Protein AF-A0A160F5X8-F1 (afdb_monomer_lite)

Foldseek 3Di:
DADLCLLVVADDDDFDAADPVVPPVDDDDRTDDDDPVVVVSNVNSDNPPPPDCVVVVPVVVVVVVVVVVVVPDDPVNVVVVVVVVVVVVVVVCVVVVVVVD

pLDDT: mean 73.77, std 16.18, range [42.06, 94.25]

Organism: NCBI:txid294699

Structure (mmCIF, N/CA/C/O backbone):
data_AF-A0A160F5X8-F1
#
_entry.id   AF-A0A160F5X8-F1
#
loop_
_atom_site.group_PDB
_atom_site.id
_atom_site.type_symbol
_atom_site.label_atom_id
_atom_site.label_alt_id
_atom_site.label_comp_id
_atom_site.label_asym_id
_atom_site.label_entity_id
_atom_site.label_seq_id
_atom_site.pdbx_PDB_ins_code
_atom_site.Cartn_x
_atom_site.Cartn_y
_atom_site.Cartn_z
_atom_site.occupancy
_atom_site.B_iso_or_equiv
_atom_site.auth_seq_id
_atom_site.auth_comp_id
_atom_site.auth_asym_id
_atom_site.auth_atom_id
_atom_site.pdbx_PDB_model_num
ATOM 1 N N . MET A 1 1 ? 7.646 -12.119 -9.203 1.00 59.41 1 MET A N 1
ATOM 2 C CA . MET A 1 1 ? 7.823 -10.666 -9.407 1.00 59.41 1 MET A CA 1
ATOM 3 C C . MET A 1 1 ? 6.696 -10.158 -10.286 1.00 59.41 1 MET A C 1
ATOM 5 O O . MET A 1 1 ? 6.299 -10.873 -11.200 1.00 59.41 1 MET A O 1
ATOM 9 N N . GLY A 1 2 ? 6.117 -9.011 -9.920 1.00 65.69 2 GLY A N 1
ATOM 10 C CA . GLY A 1 2 ? 4.951 -8.417 -10.577 1.00 65.69 2 GLY A CA 1
ATOM 11 C C . GLY A 1 2 ? 5.212 -8.021 -12.029 1.00 65.69 2 GLY A C 1
ATOM 12 O O . GLY A 1 2 ? 6.354 -7.950 -12.477 1.00 65.69 2 GLY A O 1
ATOM 13 N N . LYS A 1 3 ? 4.138 -7.782 -12.783 1.00 74.25 3 LYS A N 1
ATOM 14 C CA . LYS A 1 3 ? 4.225 -7.283 -14.160 1.00 74.25 3 LYS A CA 1
ATO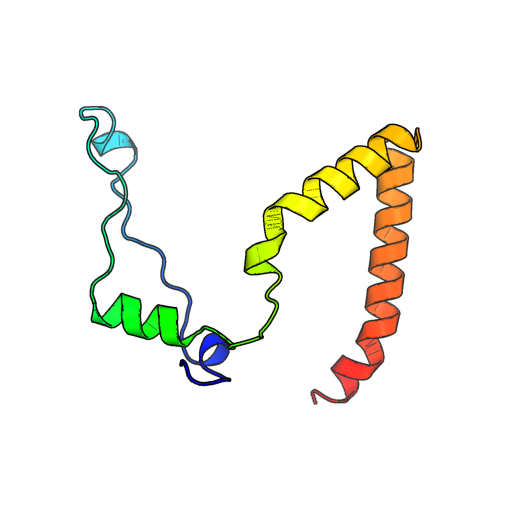M 15 C C . LYS A 1 3 ? 4.822 -5.872 -14.134 1.00 74.25 3 LYS A C 1
ATOM 17 O O . LYS A 1 3 ? 4.377 -5.052 -13.339 1.00 74.25 3 LYS A O 1
ATOM 22 N N . ALA A 1 4 ? 5.758 -5.556 -15.031 1.00 78.44 4 ALA A N 1
ATOM 23 C CA . ALA A 1 4 ? 6.415 -4.240 -15.071 1.00 78.44 4 ALA A CA 1
ATOM 24 C C . ALA A 1 4 ? 5.424 -3.059 -15.187 1.00 78.44 4 ALA A C 1
ATOM 26 O O . ALA A 1 4 ? 5.650 -1.995 -14.622 1.00 78.44 4 ALA A O 1
ATOM 27 N N . THR A 1 5 ? 4.290 -3.259 -15.864 1.00 84.81 5 THR A N 1
ATOM 28 C CA . THR A 1 5 ? 3.201 -2.277 -16.020 1.00 84.81 5 THR A CA 1
ATOM 29 C C . THR A 1 5 ? 2.096 -2.412 -14.966 1.00 84.81 5 THR A C 1
ATOM 31 O O . THR A 1 5 ? 1.073 -1.733 -15.046 1.00 84.81 5 THR A O 1
ATOM 34 N N . GLY A 1 6 ? 2.274 -3.265 -13.952 1.00 86.56 6 GLY A N 1
ATOM 35 C CA . GLY A 1 6 ? 1.244 -3.573 -12.957 1.00 86.56 6 GLY A CA 1
ATOM 36 C C . GLY A 1 6 ? 0.774 -2.355 -12.157 1.00 86.56 6 GLY A C 1
ATOM 37 O O . GLY A 1 6 ? -0.376 -2.305 -11.736 1.00 86.56 6 GLY A O 1
ATOM 38 N N . PHE A 1 7 ? 1.621 -1.337 -11.988 1.00 87.69 7 PHE A N 1
ATOM 39 C CA . PHE A 1 7 ? 1.240 -0.085 -11.325 1.00 87.69 7 PHE A CA 1
ATOM 40 C C . PHE A 1 7 ? 0.255 0.777 -12.137 1.00 87.69 7 PHE A C 1
ATOM 42 O O . PHE A 1 7 ? -0.426 1.612 -11.541 1.00 87.69 7 PHE A O 1
ATOM 49 N N . ILE A 1 8 ? 0.197 0.585 -13.462 1.00 89.38 8 ILE A N 1
ATOM 50 C CA . ILE A 1 8 ? -0.737 1.258 -14.381 1.00 89.38 8 ILE A CA 1
ATOM 51 C C . ILE A 1 8 ? -2.049 0.474 -14.449 1.00 89.38 8 ILE A C 1
ATOM 53 O O . ILE A 1 8 ? -3.128 1.055 -14.450 1.00 89.38 8 ILE A O 1
ATOM 57 N N . GLU A 1 9 ? -1.949 -0.854 -14.510 1.00 89.75 9 GLU A N 1
ATOM 58 C CA . GLU A 1 9 ? -3.093 -1.742 -14.741 1.00 89.75 9 GLU A CA 1
ATOM 59 C C . GLU A 1 9 ? -3.935 -1.974 -13.485 1.00 89.75 9 GLU A C 1
ATOM 61 O O . GLU A 1 9 ? -5.159 -2.071 -13.566 1.00 89.75 9 GLU A O 1
ATOM 66 N N . TYR A 1 10 ? -3.297 -2.047 -12.318 1.00 91.38 10 TYR A N 1
ATOM 67 C CA . TYR A 1 10 ? -3.990 -2.226 -11.049 1.00 91.38 10 TYR A CA 1
ATOM 68 C C . TYR A 1 10 ? -4.109 -0.884 -10.333 1.00 91.38 10 TYR A C 1
ATOM 70 O O . TYR A 1 10 ? -3.127 -0.155 -10.190 1.00 91.38 10 TYR A O 1
ATOM 78 N N . VAL A 1 11 ? -5.304 -0.556 -9.836 1.00 93.19 11 VAL A N 1
ATOM 79 C CA . VAL A 1 11 ? -5.556 0.648 -9.024 1.00 93.19 11 VAL A CA 1
ATOM 80 C C . VAL A 1 11 ? -5.165 0.387 -7.568 1.00 93.19 11 VAL A C 1
ATOM 82 O O . VAL A 1 11 ? -5.121 -0.759 -7.112 1.00 93.19 11 VAL A O 1
ATOM 85 N N . ARG A 1 12 ? -4.754 1.441 -6.852 1.00 93.12 12 ARG A N 1
ATOM 86 C CA . ARG A 1 12 ? -4.319 1.308 -5.459 1.00 93.12 12 ARG A CA 1
ATOM 87 C C . ARG A 1 12 ? -5.569 1.126 -4.623 1.00 93.12 12 ARG A C 1
ATOM 89 O O . ARG A 1 12 ? -6.454 1.974 -4.659 1.00 93.12 12 ARG A O 1
ATOM 96 N N . GLU A 1 13 ? -5.614 0.035 -3.878 1.00 93.75 13 GLU A N 1
ATOM 97 C CA . GLU A 1 13 ? -6.681 -0.215 -2.919 1.00 93.75 13 GLU A CA 1
ATOM 9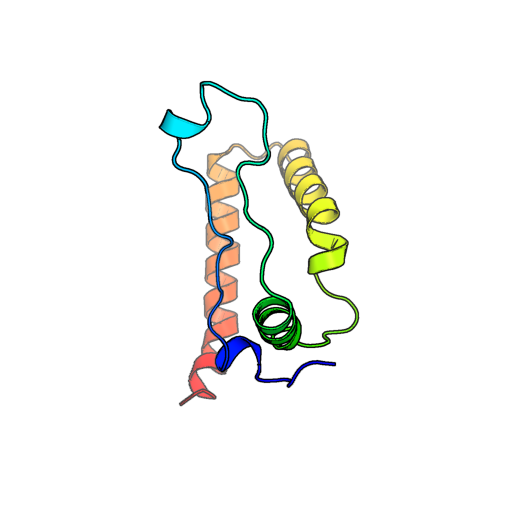8 C C . GLU A 1 13 ? -6.199 0.181 -1.525 1.00 93.75 13 GLU A C 1
ATOM 100 O O . GLU A 1 13 ? -5.040 -0.040 -1.167 1.00 93.75 13 GLU A O 1
ATOM 105 N N . GLU A 1 14 ? -7.083 0.803 -0.751 1.00 91.06 14 GLU A N 1
ATOM 106 C CA . GLU A 1 14 ? -6.859 1.044 0.669 1.00 91.06 14 GLU A CA 1
ATOM 107 C C . GLU A 1 14 ? -7.505 -0.064 1.491 1.00 91.06 14 GLU A C 1
ATOM 109 O O . GLU A 1 14 ? -8.547 -0.612 1.128 1.00 91.06 14 GLU A O 1
ATOM 114 N N . GLU A 1 15 ? -6.878 -0.381 2.616 1.00 91.19 15 GLU A N 1
ATOM 115 C CA . GLU A 1 15 ? -7.429 -1.323 3.578 1.00 91.19 15 GLU A CA 1
ATOM 116 C C . GLU A 1 15 ? -8.751 -0.814 4.162 1.00 91.19 15 GLU A C 1
ATOM 118 O O . GLU A 1 15 ? -8.973 0.389 4.347 1.00 91.19 15 GLU A O 1
ATOM 123 N N . GLY A 1 16 ? -9.642 -1.753 4.480 1.00 91.81 16 GLY A N 1
ATOM 124 C CA . GLY A 1 16 ? -10.897 -1.433 5.145 1.00 91.81 16 GLY A CA 1
ATOM 125 C C . GLY A 1 16 ? -10.627 -0.851 6.531 1.00 91.81 16 GLY A C 1
ATOM 126 O O . GLY A 1 16 ? -9.930 -1.462 7.339 1.00 91.81 16 GLY A O 1
ATOM 127 N N . LYS A 1 17 ? -11.193 0.321 6.823 1.00 93.50 17 LYS A N 1
ATOM 128 C CA . LYS A 1 17 ? -11.032 1.002 8.115 1.00 93.50 17 LYS A CA 1
ATOM 129 C C . LYS A 1 17 ? -12.344 0.995 8.890 1.00 93.50 17 LYS A C 1
ATOM 131 O O . LYS A 1 17 ? -13.412 1.284 8.344 1.00 93.50 17 LYS A O 1
ATOM 136 N N . ARG A 1 18 ? -12.267 0.710 10.189 1.00 91.88 18 ARG A N 1
ATOM 137 C CA . ARG A 1 18 ? -13.395 0.858 11.116 1.00 91.88 18 ARG A CA 1
ATOM 138 C C . ARG A 1 18 ? -13.785 2.330 11.253 1.00 91.88 18 ARG A C 1
ATOM 140 O O . ARG A 1 18 ? -12.945 3.226 11.176 1.00 91.88 18 ARG A O 1
ATOM 147 N N . LYS A 1 19 ? -15.073 2.594 11.498 1.00 92.25 19 LYS A N 1
ATOM 148 C CA . LYS A 1 19 ? -15.577 3.967 11.656 1.00 92.25 19 LYS A CA 1
ATOM 149 C C . LYS A 1 19 ? -14.949 4.630 12.891 1.00 92.25 19 LYS A C 1
ATOM 151 O O . LYS A 1 19 ? -14.902 3.982 13.940 1.00 92.25 19 LYS A O 1
ATOM 156 N N . PRO A 1 20 ? -14.573 5.923 12.830 1.00 92.00 20 PRO A N 1
ATOM 157 C CA . PRO A 1 20 ? -13.914 6.614 13.939 1.00 92.00 20 PRO A CA 1
ATOM 158 C C . PRO A 1 20 ? -14.669 6.578 15.270 1.00 92.00 20 PRO A C 1
ATOM 160 O O . PRO A 1 20 ? -14.035 6.463 16.309 1.00 92.00 20 PRO A O 1
ATOM 163 N N . LEU A 1 21 ? -16.003 6.641 15.236 1.00 93.75 21 LEU A N 1
ATOM 164 C CA . LEU A 1 21 ? -16.837 6.583 16.441 1.00 93.75 21 LEU A CA 1
ATOM 165 C C . LEU A 1 21 ? -16.893 5.170 17.037 1.00 93.75 21 LEU A C 1
ATOM 167 O O . LEU A 1 21 ? -16.864 5.013 18.246 1.00 93.75 21 LEU A O 1
ATOM 171 N N . SER A 1 22 ? -16.893 4.134 16.192 1.00 88.94 22 SER A N 1
ATOM 172 C CA . SER A 1 22 ? -16.979 2.729 16.629 1.00 88.94 22 SER A CA 1
ATOM 173 C C . SER A 1 22 ? -15.700 2.177 17.265 1.00 88.94 22 SER A C 1
ATOM 175 O O . SER A 1 22 ? -15.694 1.034 17.705 1.00 88.94 22 SER A O 1
ATOM 177 N N . ARG A 1 23 ? -14.603 2.944 17.240 1.00 92.12 23 ARG A N 1
ATOM 178 C CA . ARG A 1 23 ? -13.296 2.580 17.814 1.00 92.12 23 ARG A CA 1
ATOM 179 C C . ARG A 1 23 ? -12.976 3.359 19.097 1.00 92.12 23 ARG A C 1
ATOM 181 O O . ARG A 1 23 ? -11.835 3.353 19.530 1.00 92.12 23 ARG A O 1
ATOM 188 N N . LEU A 1 24 ? -13.945 4.097 19.644 1.00 93.31 24 LEU A N 1
ATOM 189 C CA . LEU A 1 24 ? -13.786 4.798 20.923 1.00 93.31 24 LEU A CA 1
ATOM 190 C C . LEU A 1 24 ? -13.994 3.855 22.116 1.00 93.31 24 LEU A C 1
ATOM 192 O O . LEU A 1 24 ? -13.429 4.083 23.179 1.00 93.31 24 LEU A O 1
ATOM 196 N N . ASP A 1 25 ? -14.770 2.788 21.913 1.00 92.94 25 ASP A N 1
ATOM 197 C CA . ASP A 1 25 ? -15.196 1.867 22.971 1.00 92.94 25 ASP A CA 1
ATOM 198 C C . ASP A 1 25 ? -14.281 0.636 23.121 1.00 92.94 25 ASP A C 1
ATOM 200 O O . ASP A 1 25 ? -14.464 -0.169 24.034 1.00 92.94 25 ASP A O 1
ATOM 204 N N . ASP A 1 26 ? -13.303 0.451 22.226 1.00 93.38 26 ASP A N 1
ATOM 205 C CA . ASP A 1 26 ? -12.349 -0.658 22.284 1.00 93.38 26 ASP A CA 1
ATOM 206 C C . ASP A 1 26 ? -10.964 -0.285 21.732 1.00 93.38 26 ASP A C 1
ATOM 208 O O . ASP A 1 26 ? -10.797 0.705 21.027 1.00 93.38 26 ASP A O 1
ATOM 212 N N . TRP A 1 27 ? -9.968 -1.113 22.057 1.00 91.75 27 TRP A N 1
ATOM 213 C CA . TRP A 1 27 ? -8.573 -0.972 21.619 1.00 91.75 27 TRP A CA 1
ATOM 214 C C . TRP A 1 27 ? -8.195 -1.965 20.511 1.00 91.75 27 TRP A C 1
ATOM 216 O O . TRP A 1 27 ? -7.029 -2.332 20.376 1.00 91.75 27 TRP A O 1
ATOM 226 N N . LYS A 1 28 ? -9.172 -2.484 19.759 1.00 91.81 28 LYS A N 1
ATOM 227 C CA . LYS A 1 28 ? -8.886 -3.444 18.685 1.00 91.81 28 LYS A CA 1
ATOM 228 C C . LYS A 1 28 ? -8.315 -2.716 17.465 1.00 91.81 28 LYS A C 1
ATOM 230 O O . LYS A 1 28 ? -8.521 -1.515 17.290 1.00 91.81 28 LYS A O 1
ATOM 235 N N . GLU A 1 29 ? -7.654 -3.473 16.591 1.00 91.00 29 GLU A N 1
ATOM 236 C CA . GLU A 1 29 ? -7.127 -2.985 15.311 1.00 91.00 29 GLU A CA 1
ATOM 237 C C . GLU A 1 29 ? -8.200 -2.193 14.538 1.00 91.00 29 GLU A C 1
ATOM 239 O O . GLU A 1 29 ? -9.368 -2.597 14.453 1.00 91.00 29 GLU A O 1
ATOM 244 N N . TYR A 1 30 ? -7.819 -1.031 14.001 1.00 92.19 30 TYR A N 1
ATOM 245 C CA . TYR A 1 30 ? -8.735 -0.185 13.233 1.00 92.19 30 TYR A CA 1
ATOM 246 C C . TYR A 1 30 ? -8.744 -0.538 11.742 1.00 92.19 30 TYR A C 1
ATOM 248 O O . TYR A 1 30 ? -9.714 -0.213 11.052 1.00 92.19 30 TYR A O 1
ATOM 256 N N . THR A 1 31 ? -7.681 -1.179 11.255 1.00 91.62 31 THR A N 1
ATOM 257 C CA . THR A 1 31 ? -7.526 -1.654 9.881 1.00 91.62 31 THR A CA 1
ATOM 258 C C . THR A 1 31 ? -7.964 -3.108 9.781 1.00 91.62 31 THR A C 1
ATOM 260 O O . THR A 1 31 ? -7.893 -3.880 10.735 1.00 91.62 31 THR A O 1
ATOM 263 N N . SER A 1 32 ? -8.475 -3.476 8.613 1.00 90.69 32 SER A N 1
ATOM 264 C CA . SER A 1 32 ? -8.803 -4.856 8.270 1.00 90.69 32 SER A CA 1
ATOM 265 C C . SER A 1 32 ? -7.762 -5.369 7.281 1.00 90.69 32 SER A C 1
ATOM 267 O O . SER A 1 32 ? -7.495 -4.669 6.301 1.00 90.69 32 SER A O 1
ATOM 269 N N . PRO A 1 33 ? -7.183 -6.562 7.500 1.00 90.56 33 PRO A N 1
ATOM 270 C CA . PRO A 1 33 ? -6.220 -7.124 6.566 1.00 90.56 33 PRO A CA 1
ATOM 271 C C . PRO A 1 33 ? -6.868 -7.341 5.196 1.00 90.56 33 PRO A C 1
ATOM 273 O O . PRO A 1 33 ? -8.062 -7.634 5.085 1.00 90.56 33 PRO A O 1
ATOM 276 N N . PHE A 1 34 ? -6.069 -7.199 4.144 1.00 93.25 34 PHE A N 1
ATOM 277 C CA . PHE A 1 34 ? -6.495 -7.543 2.794 1.00 93.25 34 PHE A CA 1
ATOM 278 C C . PHE A 1 34 ? -6.701 -9.053 2.640 1.00 93.25 34 PHE A C 1
ATOM 280 O O . PHE A 1 34 ? -6.097 -9.854 3.349 1.00 93.25 34 PHE A O 1
ATOM 287 N N . SER A 1 35 ? -7.533 -9.433 1.668 1.00 94.25 35 SER A N 1
ATOM 288 C CA . SER A 1 35 ? -7.588 -10.819 1.198 1.00 94.25 35 SER A CA 1
ATOM 289 C C . SER A 1 35 ? -6.298 -11.192 0.460 1.00 94.25 35 SER A C 1
ATOM 291 O O . SER A 1 35 ? -5.644 -10.316 -0.114 1.00 94.25 35 SER A O 1
ATOM 293 N N . ASP A 1 36 ? -5.962 -12.481 0.413 1.00 94.00 36 ASP A N 1
ATOM 294 C CA . ASP A 1 36 ? -4.767 -12.972 -0.289 1.00 94.00 36 ASP A CA 1
ATOM 295 C C . ASP A 1 36 ? -4.755 -12.587 -1.778 1.00 94.00 36 ASP A C 1
ATOM 297 O O . ASP A 1 36 ? -3.710 -12.232 -2.326 1.00 94.00 36 ASP A O 1
ATOM 301 N N . ASP A 1 37 ? -5.924 -12.583 -2.426 1.00 93.38 37 ASP A N 1
ATOM 302 C CA . ASP A 1 37 ? -6.067 -12.127 -3.812 1.00 93.38 37 ASP A CA 1
ATOM 303 C C . ASP A 1 37 ? -5.718 -10.640 -3.948 1.00 93.38 37 ASP A C 1
ATOM 305 O O . ASP A 1 37 ? -4.896 -10.253 -4.782 1.00 93.38 37 ASP A O 1
ATOM 309 N N . THR A 1 38 ? -6.278 -9.797 -3.074 1.00 92.69 38 THR A N 1
ATOM 310 C CA . THR A 1 38 ? -5.973 -8.364 -3.068 1.00 92.69 38 THR A CA 1
ATOM 311 C C . THR A 1 38 ? -4.494 -8.114 -2.778 1.00 92.69 38 THR A C 1
ATOM 313 O O . THR A 1 38 ? -3.882 -7.292 -3.456 1.00 92.69 38 THR A O 1
ATOM 316 N N . LEU A 1 39 ? -3.888 -8.841 -1.834 1.00 92.75 39 LEU A N 1
ATOM 317 C CA . LEU A 1 39 ? -2.454 -8.739 -1.541 1.00 92.75 39 LEU A CA 1
ATOM 318 C C . LEU A 1 39 ? -1.601 -9.097 -2.757 1.00 92.75 39 LEU A C 1
ATOM 320 O O . LEU A 1 39 ? -0.674 -8.358 -3.091 1.00 92.75 39 LEU A O 1
ATOM 324 N N . SER A 1 40 ? -1.942 -10.182 -3.454 1.00 92.19 40 SER A N 1
ATOM 325 C CA . SER A 1 40 ? -1.267 -10.591 -4.687 1.00 92.19 40 SER A CA 1
ATOM 326 C C . SER A 1 40 ? -1.366 -9.508 -5.769 1.00 92.19 40 SER A C 1
ATOM 328 O O . SER A 1 40 ? -0.351 -9.109 -6.348 1.00 92.19 40 SER A O 1
ATOM 330 N N . ARG A 1 41 ? -2.563 -8.938 -5.983 1.00 92.06 41 ARG A N 1
ATOM 331 C CA . ARG A 1 41 ? -2.790 -7.846 -6.949 1.00 92.06 41 ARG A CA 1
ATOM 332 C C . ARG A 1 41 ? -2.031 -6.569 -6.582 1.00 92.06 41 ARG A C 1
ATOM 334 O O . ARG A 1 41 ? -1.407 -5.961 -7.450 1.00 92.06 41 ARG A O 1
ATOM 341 N N . GLN A 1 42 ? -2.026 -6.169 -5.309 1.00 92.38 42 GLN A N 1
ATOM 342 C CA . GLN A 1 42 ? -1.287 -4.982 -4.861 1.00 92.38 42 GLN A CA 1
ATOM 343 C C . GLN A 1 42 ? 0.235 -5.203 -4.921 1.00 92.38 42 GLN A C 1
ATOM 345 O O . GLN A 1 42 ? 0.965 -4.301 -5.331 1.00 92.38 42 GLN A O 1
ATOM 350 N N . GLY A 1 43 ? 0.722 -6.409 -4.615 1.00 90.12 43 GLY A N 1
ATOM 351 C CA . GLY A 1 43 ? 2.132 -6.783 -4.759 1.00 90.12 43 GLY A CA 1
ATOM 352 C C . GLY A 1 43 ? 2.600 -6.824 -6.218 1.00 90.12 43 GLY A C 1
ATOM 353 O O . GLY A 1 43 ? 3.732 -6.442 -6.521 1.00 90.12 43 GLY A O 1
ATOM 354 N N . ALA A 1 44 ? 1.711 -7.189 -7.148 1.00 92.12 44 ALA A N 1
ATOM 355 C CA . ALA A 1 44 ? 1.990 -7.181 -8.583 1.00 92.12 44 ALA A CA 1
ATOM 356 C C . ALA A 1 44 ? 2.245 -5.775 -9.159 1.00 92.12 44 ALA A C 1
ATOM 358 O O . ALA A 1 44 ? 2.731 -5.666 -10.284 1.00 92.12 44 ALA A O 1
ATOM 359 N N . ARG A 1 45 ? 1.963 -4.709 -8.395 1.00 90.69 45 ARG A N 1
ATOM 360 C CA . ARG A 1 45 ? 2.296 -3.320 -8.749 1.00 90.69 45 ARG A CA 1
ATOM 361 C C . ARG A 1 45 ? 3.777 -2.980 -8.577 1.00 90.69 45 ARG A C 1
ATOM 363 O O . ARG A 1 45 ? 4.193 -1.904 -9.000 1.00 90.69 45 ARG A O 1
ATOM 370 N N . CYS A 1 46 ? 4.557 -3.827 -7.902 1.00 87.44 46 CYS A N 1
ATOM 371 C CA . CYS A 1 46 ? 5.982 -3.586 -7.707 1.00 87.44 46 CYS A CA 1
ATOM 372 C C . CYS A 1 46 ? 6.706 -3.548 -9.060 1.00 87.44 46 CYS A C 1
ATOM 374 O O . CYS A 1 46 ? 6.605 -4.489 -9.843 1.00 87.44 46 CYS A O 1
ATOM 376 N N . MET A 1 47 ? 7.460 -2.474 -9.306 1.00 84.06 47 MET A N 1
ATOM 377 C CA . MET A 1 47 ? 8.221 -2.275 -10.547 1.00 84.06 47 MET A CA 1
ATOM 378 C C . MET A 1 47 ? 9.587 -2.979 -10.559 1.00 84.06 47 MET A C 1
ATOM 380 O O . MET A 1 47 ? 10.319 -2.831 -11.528 1.00 84.06 47 MET A O 1
ATOM 384 N N . ASP A 1 48 ? 9.953 -3.689 -9.487 1.00 78.19 48 ASP A N 1
ATOM 385 C CA . ASP A 1 48 ? 11.243 -4.388 -9.352 1.00 78.19 48 ASP A CA 1
ATOM 386 C C . ASP A 1 48 ? 12.470 -3.494 -9.648 1.00 78.19 48 ASP A C 1
ATOM 388 O O . ASP A 1 48 ? 13.422 -3.872 -10.323 1.00 78.19 48 ASP A O 1
ATOM 392 N N . CYS A 1 49 ? 12.445 -2.252 -9.153 1.00 75.44 49 CYS A N 1
ATOM 393 C CA . CYS A 1 49 ? 13.432 -1.215 -9.484 1.00 75.44 49 CYS A CA 1
ATOM 394 C C . CYS A 1 49 ? 14.831 -1.388 -8.840 1.00 75.44 49 CYS A C 1
ATOM 396 O O . CYS A 1 49 ? 15.670 -0.498 -8.964 1.00 75.44 49 CYS A O 1
ATOM 398 N N . GLY A 1 50 ? 15.111 -2.516 -8.174 1.00 73.69 50 GLY A N 1
ATOM 399 C CA . GLY A 1 50 ? 16.442 -2.890 -7.667 1.00 73.69 50 GLY A CA 1
ATOM 400 C C . GLY A 1 50 ? 16.892 -2.156 -6.395 1.00 73.69 50 GLY A C 1
ATOM 401 O O . GLY A 1 50 ? 16.962 -2.760 -5.327 1.00 73.69 50 GLY A O 1
ATOM 402 N N . THR A 1 51 ? 17.177 -0.854 -6.482 1.00 66.25 51 THR A N 1
ATOM 403 C CA . THR A 1 51 ? 17.539 0.020 -5.344 1.00 66.25 51 THR A CA 1
ATOM 404 C C . THR A 1 51 ? 16.446 1.064 -5.107 1.00 66.25 51 THR A C 1
ATOM 406 O O . THR A 1 51 ? 16.618 2.255 -5.378 1.00 66.25 51 THR A O 1
ATOM 409 N N . PRO A 1 52 ? 15.272 0.626 -4.624 1.00 63.88 52 PRO A N 1
ATOM 410 C CA . PRO A 1 52 ? 14.105 1.481 -4.539 1.00 63.88 52 PRO A CA 1
ATOM 411 C C . PRO A 1 52 ? 14.313 2.599 -3.518 1.00 63.88 52 PRO A C 1
ATOM 413 O O . PRO A 1 52 ? 14.722 2.357 -2.380 1.00 63.88 52 PRO A O 1
ATOM 416 N N . PHE A 1 53 ? 13.882 3.813 -3.870 1.00 68.31 53 PHE A N 1
ATOM 417 C CA . PHE A 1 53 ? 13.659 4.893 -2.901 1.00 68.31 53 PHE A CA 1
ATOM 418 C C . PHE A 1 53 ? 12.811 4.433 -1.703 1.00 68.31 53 PHE A C 1
ATOM 420 O O . PHE A 1 53 ? 12.958 4.962 -0.608 1.00 68.31 53 PHE A O 1
ATOM 427 N N . CYS A 1 54 ? 11.981 3.403 -1.885 1.00 70.38 54 CYS A N 1
ATOM 428 C CA . CYS A 1 54 ? 11.190 2.756 -0.843 1.00 70.38 54 CYS A CA 1
ATOM 429 C C . CYS A 1 54 ? 12.033 2.247 0.343 1.00 70.38 54 CYS A C 1
ATOM 431 O O . CYS A 1 54 ? 11.538 2.261 1.463 1.00 70.38 54 CYS A O 1
ATOM 433 N N . HIS A 1 55 ? 13.287 1.826 0.127 1.00 74.81 55 HIS A N 1
ATOM 434 C CA . HIS A 1 55 ? 14.179 1.374 1.207 1.00 74.81 55 HIS A CA 1
ATOM 435 C C . HIS A 1 55 ? 14.937 2.531 1.880 1.00 74.81 55 HIS A C 1
ATOM 437 O O . HIS A 1 55 ? 15.319 2.414 3.037 1.00 74.81 55 HIS A O 1
ATOM 443 N N . MET A 1 56 ? 15.128 3.655 1.179 1.00 69.75 56 MET A N 1
ATOM 444 C CA . MET A 1 56 ? 15.868 4.836 1.665 1.00 69.75 56 MET A CA 1
ATOM 445 C C . MET A 1 56 ? 14.950 5.992 2.108 1.00 69.75 56 MET A C 1
ATOM 447 O O . MET A 1 56 ? 15.430 7.085 2.408 1.00 69.75 56 MET A O 1
ATOM 451 N N . GLY A 1 57 ? 13.628 5.785 2.112 1.00 64.50 57 GLY A N 1
ATOM 452 C CA . GLY A 1 57 ? 12.630 6.860 2.154 1.00 64.50 57 GLY A CA 1
ATOM 453 C C . GLY A 1 57 ? 12.675 7.756 3.395 1.00 64.50 57 GLY A C 1
ATOM 454 O O . GLY A 1 57 ? 12.251 8.903 3.324 1.00 64.50 57 GLY A O 1
ATOM 455 N N . MET A 1 58 ? 13.216 7.267 4.512 1.00 61.84 58 MET A N 1
ATOM 456 C CA . M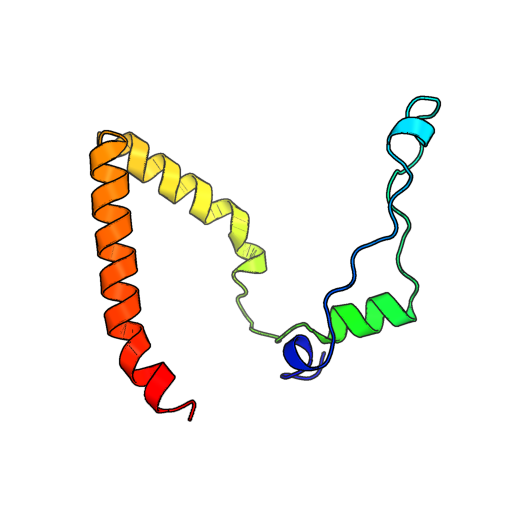ET A 1 58 ? 13.328 8.039 5.755 1.00 61.84 58 MET A CA 1
ATOM 457 C C . MET A 1 58 ? 14.696 8.699 5.950 1.00 61.84 58 MET A C 1
ATOM 459 O O . MET A 1 58 ? 14.778 9.756 6.571 1.00 61.84 58 MET A O 1
ATOM 463 N N . GLU A 1 59 ? 15.766 8.111 5.419 1.00 61.25 59 GLU A N 1
ATOM 464 C CA . GLU A 1 59 ? 17.132 8.541 5.738 1.00 61.25 59 GLU A CA 1
ATOM 465 C C . GLU A 1 59 ? 17.479 9.886 5.076 1.00 61.25 59 GLU A C 1
ATOM 467 O O . GLU A 1 59 ? 18.027 10.778 5.718 1.00 61.25 59 GLU A O 1
ATOM 472 N N . ARG A 1 60 ? 17.045 10.106 3.826 1.00 55.19 60 ARG A N 1
ATOM 473 C CA . ARG A 1 60 ? 17.344 11.353 3.092 1.00 55.19 60 ARG A CA 1
ATOM 474 C C . ARG A 1 60 ? 16.463 12.549 3.458 1.00 55.19 60 ARG A C 1
ATOM 476 O O . ARG A 1 60 ? 16.859 13.690 3.218 1.00 55.19 60 ARG A O 1
ATOM 483 N N . VAL A 1 61 ? 15.283 12.323 4.041 1.00 56.62 61 VAL A N 1
ATOM 484 C CA . VAL A 1 61 ? 14.390 13.419 4.464 1.00 56.62 61 VAL A CA 1
ATOM 485 C C . VAL A 1 61 ? 14.999 14.163 5.650 1.00 56.62 61 VAL A C 1
ATOM 487 O O . VAL A 1 61 ? 15.053 15.391 5.643 1.00 56.62 61 VAL A O 1
ATOM 490 N N . MET A 1 62 ? 15.541 13.428 6.623 1.00 56.84 62 MET A N 1
ATOM 491 C CA . MET A 1 62 ? 16.191 14.025 7.793 1.00 56.84 62 MET A CA 1
ATOM 492 C C . MET A 1 62 ? 17.478 14.763 7.418 1.00 56.84 62 MET A C 1
ATOM 494 O O . MET A 1 62 ? 17.765 15.815 7.979 1.00 56.84 62 MET A O 1
ATOM 498 N N . GLU A 1 63 ? 18.221 14.268 6.426 1.00 58.03 63 GLU A N 1
ATOM 499 C CA . GLU A 1 63 ? 19.433 14.926 5.930 1.00 58.03 63 GLU A CA 1
ATOM 500 C C . GLU A 1 63 ? 19.121 16.226 5.163 1.00 58.03 63 GLU A C 1
ATOM 502 O O . GLU A 1 63 ? 19.826 17.227 5.303 1.00 58.03 63 GLU A O 1
ATOM 507 N N . THR A 1 64 ? 18.006 16.264 4.428 1.00 57.50 64 THR A N 1
ATOM 508 C CA . THR A 1 64 ? 17.525 17.485 3.757 1.00 57.50 64 THR A CA 1
ATOM 509 C C . THR A 1 64 ? 17.065 18.535 4.775 1.00 57.50 64 THR A C 1
ATOM 511 O O . THR A 1 64 ? 17.451 19.695 4.685 1.00 57.50 64 THR A O 1
ATOM 514 N N . ILE A 1 65 ? 16.313 18.137 5.804 1.00 62.00 65 ILE A N 1
ATOM 515 C CA . ILE A 1 65 ? 15.885 19.056 6.873 1.00 62.00 65 ILE A CA 1
ATOM 516 C C . ILE A 1 65 ? 17.102 19.572 7.660 1.00 62.00 65 ILE A C 1
ATOM 518 O O . ILE A 1 65 ? 17.241 20.774 7.871 1.00 62.00 65 ILE A O 1
ATOM 522 N N . ALA A 1 66 ? 18.048 18.692 8.005 1.00 60.09 66 ALA A N 1
ATOM 523 C CA . ALA A 1 66 ? 19.261 19.070 8.729 1.00 60.09 66 ALA A CA 1
ATOM 524 C C . ALA A 1 66 ? 20.198 19.980 7.910 1.00 60.09 66 ALA A C 1
ATOM 526 O O . ALA A 1 66 ? 20.888 20.830 8.476 1.00 60.09 66 ALA A O 1
ATOM 527 N N . THR A 1 67 ? 20.244 19.833 6.581 1.00 58.94 67 THR A N 1
ATOM 528 C CA . THR A 1 67 ? 20.996 20.752 5.707 1.00 58.94 67 THR A CA 1
ATOM 529 C C . THR A 1 67 ? 20.304 22.108 5.566 1.00 58.94 67 THR A C 1
ATOM 531 O O . THR A 1 67 ? 20.998 23.125 5.523 1.00 58.94 67 THR A O 1
ATOM 534 N N . MET A 1 68 ? 18.968 22.159 5.590 1.00 54.91 68 MET A N 1
ATOM 535 C CA . MET A 1 68 ? 18.198 23.411 5.639 1.00 54.91 68 MET A CA 1
ATOM 536 C C . MET A 1 68 ? 18.398 24.159 6.970 1.00 54.91 68 MET A C 1
ATOM 538 O O . MET A 1 68 ? 18.584 25.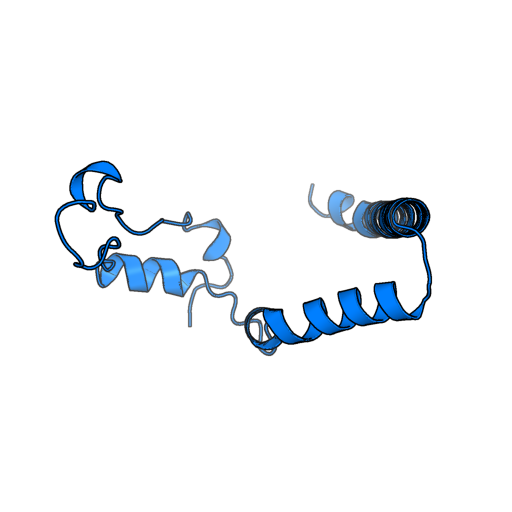372 6.964 1.00 54.91 68 MET A O 1
ATOM 542 N N . GLU A 1 69 ? 18.473 23.451 8.101 1.00 59.75 69 GLU A N 1
ATOM 543 C CA . GLU A 1 69 ? 18.756 24.057 9.414 1.00 59.75 69 GLU A CA 1
ATOM 544 C C . GLU A 1 69 ? 20.207 24.558 9.538 1.00 59.75 69 GLU A C 1
ATOM 546 O O . GLU A 1 69 ? 20.453 25.638 10.076 1.00 59.75 69 GLU A O 1
ATOM 551 N N . ARG A 1 70 ? 21.189 23.812 9.006 1.00 58.25 70 ARG A N 1
ATOM 552 C CA . ARG A 1 70 ? 22.618 24.191 9.048 1.00 58.25 70 ARG A CA 1
ATOM 553 C C . ARG A 1 70 ? 22.995 25.322 8.095 1.00 58.25 70 ARG A C 1
ATOM 555 O O . ARG A 1 70 ? 24.001 25.986 8.326 1.00 58.25 70 ARG A O 1
ATOM 562 N N . SER A 1 71 ? 22.228 25.532 7.028 1.00 59.38 71 SER A N 1
ATOM 563 C CA . SER A 1 71 ? 22.491 26.589 6.043 1.00 59.38 71 SER A CA 1
ATOM 564 C C . SER A 1 71 ? 21.953 27.960 6.462 1.00 59.38 71 SER A C 1
ATOM 566 O O . SER A 1 71 ? 22.210 28.939 5.765 1.00 59.38 71 SER A O 1
ATOM 568 N N . GLY A 1 72 ? 21.250 28.061 7.600 1.00 56.41 72 GLY A N 1
ATOM 569 C CA . GLY A 1 72 ? 20.766 29.338 8.139 1.00 56.41 72 GLY A CA 1
ATOM 570 C C . GLY A 1 72 ? 19.770 30.064 7.227 1.00 56.41 72 GLY A C 1
ATOM 571 O O . GLY A 1 72 ? 19.541 31.259 7.404 1.00 56.41 72 GLY A O 1
ATOM 572 N N . LEU A 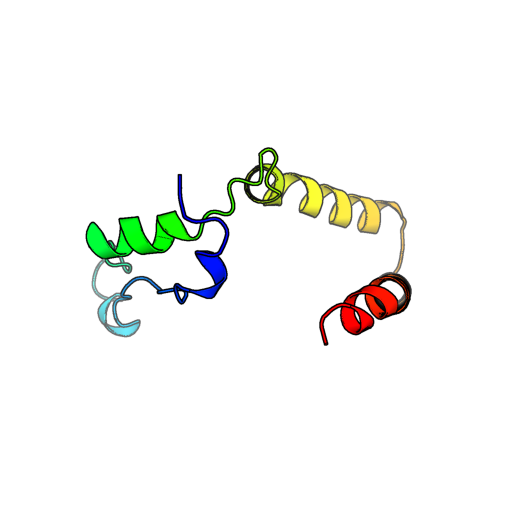1 73 ? 19.200 29.363 6.244 1.00 55.53 73 LEU A N 1
ATOM 573 C CA . LEU A 1 73 ? 18.225 29.909 5.306 1.00 55.53 73 LEU A CA 1
ATOM 574 C C . LEU A 1 73 ? 16.911 30.155 6.052 1.00 55.53 73 LEU A C 1
ATOM 576 O O . LEU A 1 73 ? 16.347 29.242 6.654 1.00 55.53 73 LEU A O 1
ATOM 580 N N . SER A 1 74 ? 16.406 31.389 6.014 1.00 60.47 74 SER A N 1
ATOM 581 C CA . SER A 1 74 ? 15.062 31.665 6.522 1.00 60.47 74 SER A CA 1
ATOM 582 C C . SER A 1 74 ? 14.026 30.901 5.685 1.00 60.47 74 SER A C 1
ATOM 584 O O . SER A 1 74 ? 14.242 30.635 4.498 1.00 60.47 74 SER A O 1
ATOM 586 N N . ASN A 1 75 ? 12.883 30.556 6.288 1.00 60.44 75 ASN A N 1
ATOM 587 C CA . ASN A 1 75 ? 11.817 29.787 5.627 1.00 60.44 75 ASN A CA 1
ATOM 588 C C . ASN A 1 75 ? 11.415 30.357 4.248 1.00 60.44 75 ASN A C 1
ATOM 590 O O . ASN A 1 75 ? 11.069 29.598 3.347 1.00 60.44 75 ASN A O 1
ATOM 594 N N . GLU A 1 76 ? 11.507 31.675 4.046 1.00 60.06 76 GLU A N 1
ATOM 595 C CA . GLU A 1 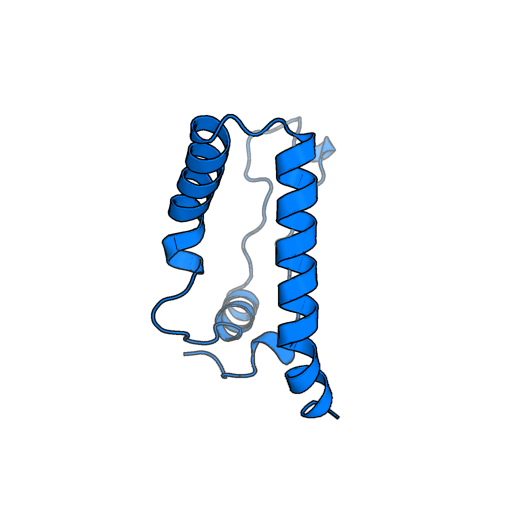76 ? 11.207 32.328 2.763 1.00 60.06 76 GLU A CA 1
ATOM 596 C C . GLU A 1 76 ? 12.278 32.077 1.686 1.00 60.06 76 GLU A C 1
ATOM 598 O O . GLU A 1 76 ? 11.943 31.839 0.525 1.00 60.06 76 GLU A O 1
ATOM 603 N N . GLN A 1 77 ? 13.564 32.059 2.052 1.00 60.06 77 GLN A N 1
ATOM 604 C CA . GLN A 1 77 ? 14.664 31.778 1.117 1.00 60.06 77 GLN A CA 1
ATOM 605 C C . GLN A 1 77 ? 14.705 30.295 0.716 1.00 60.06 77 GLN A C 1
ATOM 607 O O . GLN A 1 77 ? 15.013 29.953 -0.431 1.00 60.06 77 GLN A O 1
ATOM 612 N N . ALA A 1 78 ? 14.335 29.405 1.638 1.00 59.22 78 ALA A N 1
ATOM 613 C CA . ALA A 1 78 ? 14.174 27.982 1.360 1.00 59.22 78 ALA A CA 1
ATOM 614 C C . ALA A 1 78 ? 13.006 27.715 0.393 1.00 59.22 78 ALA A C 1
ATOM 616 O O . ALA A 1 78 ? 13.140 26.906 -0.523 1.00 59.22 78 ALA A O 1
ATOM 617 N N . LEU A 1 79 ? 11.888 28.437 0.535 1.00 59.34 79 LEU A N 1
ATOM 618 C CA . LEU A 1 79 ? 10.758 28.344 -0.394 1.00 59.34 79 LEU A CA 1
ATOM 619 C C . LEU A 1 79 ? 11.118 28.857 -1.791 1.00 59.34 79 LEU A C 1
ATOM 621 O O . LEU A 1 79 ? 10.760 28.213 -2.774 1.00 59.34 79 LEU A O 1
ATOM 625 N N . PHE A 1 80 ? 11.855 29.967 -1.896 1.00 59.59 80 PHE A N 1
ATOM 626 C CA . PHE A 1 80 ? 12.261 30.517 -3.193 1.00 59.59 80 PHE A CA 1
ATOM 627 C C . PHE A 1 80 ? 13.248 29.598 -3.927 1.00 59.59 80 PHE A C 1
ATOM 629 O O . PHE A 1 80 ? 13.073 29.317 -5.112 1.00 59.59 80 PHE A O 1
ATOM 636 N N . SER A 1 81 ? 14.235 29.051 -3.212 1.00 58.91 81 SER A N 1
ATOM 637 C CA . SER A 1 81 ? 15.187 28.094 -3.791 1.00 58.91 81 SER A CA 1
ATOM 638 C C . SER A 1 81 ? 14.530 26.753 -4.140 1.00 58.91 81 SER A C 1
ATOM 640 O O . SER A 1 81 ? 14.798 26.207 -5.209 1.00 58.91 81 SER A O 1
ATOM 642 N N . ALA A 1 82 ? 13.600 26.252 -3.319 1.00 60.34 82 ALA A N 1
ATOM 643 C CA . ALA A 1 82 ? 12.789 25.086 -3.666 1.00 60.34 82 ALA A CA 1
ATOM 644 C C . ALA A 1 82 ? 11.940 25.340 -4.923 1.00 60.34 82 ALA A C 1
ATOM 646 O O . ALA A 1 82 ? 11.842 24.463 -5.782 1.00 60.34 82 ALA A O 1
ATOM 647 N N . PHE A 1 83 ? 11.378 26.544 -5.077 1.00 62.06 83 PHE A N 1
ATOM 648 C CA . PHE A 1 83 ? 10.623 26.919 -6.273 1.00 62.06 83 PHE A CA 1
ATOM 649 C C . PHE A 1 83 ? 11.515 26.976 -7.521 1.00 62.06 83 PHE A C 1
ATOM 651 O O . PHE A 1 83 ? 11.119 26.465 -8.566 1.00 62.06 83 PHE A O 1
ATOM 658 N N . GLU A 1 84 ? 12.738 27.508 -7.418 1.00 66.00 84 GLU A N 1
ATOM 659 C CA . GLU A 1 84 ? 13.718 27.483 -8.514 1.00 66.00 84 GLU A CA 1
ATOM 660 C C . GLU A 1 84 ? 14.152 26.061 -8.890 1.00 66.00 84 GLU A C 1
ATOM 662 O O . GLU A 1 84 ? 14.274 25.748 -10.075 1.00 66.00 84 GLU A O 1
ATOM 667 N N . VAL A 1 85 ? 14.367 25.179 -7.909 1.00 64.94 85 VAL A N 1
ATOM 668 C CA . VAL A 1 85 ? 14.715 23.770 -8.159 1.00 64.94 85 VAL A CA 1
ATOM 669 C C . VAL A 1 85 ? 13.566 23.050 -8.866 1.00 64.94 85 VAL A C 1
ATOM 671 O O . VAL A 1 85 ? 13.797 22.344 -9.849 1.00 64.94 85 VAL A O 1
ATOM 674 N N . VAL A 1 86 ? 12.322 23.269 -8.427 1.00 62.72 86 VAL A N 1
ATOM 675 C CA . VAL A 1 86 ? 11.124 22.713 -9.076 1.00 62.72 86 VAL A CA 1
ATOM 676 C C . VAL A 1 86 ? 10.925 23.298 -10.482 1.00 62.72 86 VAL A C 1
ATOM 678 O O . VAL A 1 86 ? 10.573 22.562 -11.405 1.00 62.72 86 VAL A O 1
ATOM 681 N N . ALA A 1 87 ? 11.189 24.592 -10.684 1.00 63.28 87 ALA A N 1
ATOM 682 C CA . ALA A 1 87 ? 11.115 25.238 -11.995 1.00 63.28 87 ALA A CA 1
ATOM 683 C C . ALA A 1 87 ? 12.160 24.673 -12.972 1.00 63.28 87 ALA A C 1
ATOM 685 O O . ALA A 1 87 ? 11.811 24.297 -14.090 1.00 63.28 87 ALA A O 1
ATOM 686 N N . LYS A 1 88 ? 13.410 24.497 -12.525 1.00 63.69 88 LYS A N 1
ATOM 687 C CA . LYS A 1 88 ? 14.467 23.848 -13.319 1.00 63.69 88 LYS A CA 1
ATOM 688 C C . LYS A 1 88 ? 14.160 22.381 -13.615 1.00 63.69 88 LYS A C 1
ATOM 690 O O . LYS A 1 88 ? 14.470 21.904 -14.704 1.00 63.69 88 LYS A O 1
ATOM 695 N N . GLN A 1 89 ? 13.515 21.659 -12.693 1.00 54.56 89 GLN A N 1
ATOM 696 C CA . GLN A 1 89 ? 13.039 20.304 -12.980 1.00 54.56 89 GLN A CA 1
ATOM 697 C C . GLN A 1 89 ? 11.943 20.290 -14.048 1.00 54.56 89 GLN A C 1
ATOM 699 O O . GLN A 1 89 ? 11.985 19.432 -14.924 1.00 54.56 89 GLN A O 1
ATOM 704 N N . LYS A 1 90 ? 11.005 21.244 -14.044 1.00 57.06 90 LYS A N 1
ATOM 705 C CA . LYS A 1 90 ? 10.003 21.361 -15.117 1.00 57.06 90 LYS A CA 1
ATOM 706 C C . LYS A 1 90 ? 10.634 21.625 -16.486 1.00 57.06 90 LYS A C 1
ATOM 708 O O . LYS A 1 90 ? 10.224 21.001 -17.461 1.00 57.06 90 LYS A O 1
ATOM 713 N N . GLU A 1 91 ? 11.651 22.481 -16.565 1.00 58.38 91 GLU A N 1
ATOM 714 C CA . GLU A 1 91 ? 12.394 22.706 -17.814 1.00 58.38 91 GLU A CA 1
ATOM 715 C C . GLU A 1 91 ? 13.104 21.429 -18.293 1.00 58.38 91 GLU A C 1
ATOM 717 O O . GLU A 1 91 ? 13.046 21.103 -19.480 1.00 58.38 91 GLU A O 1
ATOM 722 N N . ALA A 1 92 ? 13.685 20.651 -17.373 1.00 55.91 92 ALA A N 1
ATOM 723 C CA . ALA A 1 92 ? 14.339 19.376 -17.674 1.00 55.91 92 ALA A CA 1
ATOM 724 C C . ALA A 1 92 ? 13.365 18.232 -18.036 1.00 55.91 92 ALA A C 1
ATOM 726 O O . ALA A 1 92 ? 13.763 17.293 -18.723 1.00 55.91 92 ALA A O 1
ATOM 727 N N . ILE A 1 93 ? 12.101 18.300 -17.598 1.00 53.12 93 ILE A N 1
ATOM 728 C CA . ILE A 1 93 ? 11.045 17.314 -17.902 1.00 53.12 93 ILE A CA 1
ATOM 729 C C . ILE A 1 93 ? 10.322 17.641 -19.225 1.00 53.12 93 ILE A C 1
ATOM 731 O O . ILE A 1 93 ? 9.778 16.737 -19.861 1.00 53.12 93 ILE A O 1
ATOM 735 N N . SER A 1 94 ? 10.384 18.890 -19.703 1.00 56.34 94 SER A N 1
ATOM 736 C CA . SER A 1 94 ? 9.752 19.317 -20.965 1.00 56.34 94 SER A CA 1
ATOM 737 C C . SER A 1 94 ? 10.091 18.465 -22.210 1.00 56.34 94 SER A C 1
ATOM 739 O O . SER A 1 94 ? 9.187 18.228 -23.015 1.00 56.34 94 SER A O 1
ATOM 741 N N . PRO A 1 95 ? 11.314 17.912 -22.388 1.00 55.62 95 PRO A N 1
ATOM 742 C CA . PRO A 1 95 ? 11.620 17.051 -23.532 1.00 55.62 95 PRO A CA 1
ATOM 743 C C . PRO A 1 95 ? 11.025 15.640 -23.401 1.00 55.62 95 PRO A C 1
ATOM 745 O O . PRO A 1 95 ? 10.827 14.970 -24.411 1.00 55.62 95 PRO A O 1
ATOM 748 N N . LEU A 1 96 ? 10.736 15.173 -22.179 1.00 51.69 96 LEU A N 1
ATOM 749 C CA . LEU A 1 96 ? 10.159 13.846 -21.924 1.00 51.69 96 LEU A CA 1
ATOM 750 C C . LEU A 1 96 ? 8.647 13.824 -22.185 1.00 51.69 96 LEU A C 1
ATOM 752 O O . LEU A 1 96 ? 8.130 12.824 -22.679 1.00 51.69 96 LEU A O 1
ATOM 756 N N . GLU A 1 97 ? 7.946 14.936 -21.942 1.00 50.94 97 GLU A N 1
ATOM 757 C CA . GLU A 1 97 ? 6.525 15.082 -22.300 1.00 50.94 97 GLU A CA 1
ATOM 758 C C . GLU A 1 97 ? 6.301 15.114 -23.824 1.00 50.94 97 GLU A C 1
ATOM 760 O O . GLU A 1 97 ? 5.256 14.675 -24.299 1.00 50.94 97 GLU A O 1
ATOM 765 N N . ALA A 1 98 ? 7.292 15.559 -24.607 1.00 50.66 98 ALA A N 1
ATOM 766 C CA . ALA A 1 98 ? 7.232 15.555 -26.072 1.00 50.66 98 ALA A CA 1
ATOM 767 C C . ALA A 1 98 ? 7.383 14.151 -26.696 1.00 50.66 98 ALA A C 1
ATOM 769 O O . ALA A 1 98 ? 6.915 13.930 -27.808 1.00 50.66 98 ALA A O 1
ATOM 770 N N . VAL A 1 99 ? 8.015 13.205 -25.989 1.00 51.84 99 VAL A N 1
ATOM 771 C CA . VAL A 1 99 ? 8.171 11.799 -26.422 1.00 51.84 99 VAL A CA 1
ATOM 772 C C . VAL A 1 99 ? 6.960 10.943 -26.018 1.00 51.84 99 VAL A C 1
ATOM 774 O O . VAL A 1 99 ? 6.740 9.874 -26.581 1.00 51.84 99 VAL A O 1
ATOM 777 N N . ALA A 1 100 ? 6.144 11.413 -25.070 1.00 47.31 100 ALA A N 1
ATOM 778 C CA . ALA A 1 100 ? 4.965 10.712 -24.561 1.00 47.31 100 ALA A CA 1
ATOM 779 C C . ALA A 1 100 ? 3.662 10.999 -25.344 1.00 47.31 100 ALA A C 1
ATOM 781 O O . ALA A 1 100 ? 2.576 10.721 -24.828 1.00 47.31 100 ALA A O 1
ATOM 782 N N . LYS A 1 101 ? 3.749 11.548 -26.566 1.00 42.06 101 LYS A N 1
ATOM 783 C CA . LYS A 1 101 ? 2.601 11.843 -27.437 1.00 42.06 101 LYS A CA 1
ATOM 784 C C . LYS A 1 101 ? 2.683 11.117 -28.774 1.00 42.06 101 LYS A C 1
ATOM 786 O O . LYS A 1 101 ? 3.785 11.093 -29.359 1.00 42.06 101 LYS A O 1
#

Sequence (101 aa):
MGKATGFIEYVREEEGKRKPLSRLDDWKEYTSPFSDDTLSRQGARCMDCGTPFCHMGMERVMETIATMERSGLSNEQALFSAFEVVAKQKEAISPLEAVAK

InterPro domains:
  IPR009051 Alpha-helical ferredoxin [G3DSA:1.10.1060.10] (8-59)
  IPR051394 Glutamate Synthase [PTHR43100] (1-55)

Secondary structure (DSSP, 8-state):
---TTHHHHSPPPPPEE--TGGGSS--S-SEEPPPHHHHHHHHTT----SS-HHHHTTHHHHHHHHHHHHTT--HHHHHHHHHHHHHHHHHHHHHHHHH--

Radius of gyration: 20.64 Å; chains: 1; bounding box: 40×45×50 Å